Protein AF-A0A735B0E0-F1 (afdb_monomer_lite)

Secondary structure (DSSP, 8-state):
-----EEEEE--HHHHHHTTTS-EEEEEEEE-SSS-EEEEEEEEE-TTPPPPTT-SSBSS----

Foldseek 3Di:
DCQWDKDKDFPDPVVCVVQVVFDKWKFWDQDPPPDGDTTIMMMTIHPPDDDDPPDPRTPDDPDD

Organism: NCBI:txid2579247

Sequence (64 aa):
NFPKWLVSYDNAKEIKDIYSDFPQVEYSLQYTAQQKKSGEEVMIFSPEVVIPDTLKGVSMKISA

pLDDT: mean 81.36, std 15.89, range [40.66, 97.31]

Structure (mmCIF, N/CA/C/O backbone):
data_AF-A0A735B0E0-F1
#
_entry.id   AF-A0A735B0E0-F1
#
loop_
_atom_site.group_PDB
_atom_site.id
_atom_site.type_symbol
_atom_site.label_atom_id
_atom_site.label_alt_id
_atom_site.label_comp_id
_atom_site.label_asym_id
_atom_site.label_entity_id
_atom_site.label_seq_id
_atom_site.pdbx_PDB_ins_code
_atom_site.Cartn_x
_atom_site.Cartn_y
_atom_site.Cartn_z
_atom_site.occupancy
_atom_site.B_iso_or_equiv
_atom_site.auth_seq_id
_atom_site.auth_comp_id
_atom_site.auth_asym_id
_atom_site.auth_atom_id
_atom_site.pdbx_PDB_model_num
ATOM 1 N N . ASN A 1 1 ? 14.182 11.562 -13.056 1.00 64.88 1 ASN A N 1
ATOM 2 C CA . ASN A 1 1 ? 13.614 10.202 -13.113 1.00 64.88 1 ASN A CA 1
ATOM 3 C C . ASN A 1 1 ? 13.469 9.716 -11.679 1.00 64.88 1 ASN A C 1
ATOM 5 O O . ASN A 1 1 ? 14.490 9.641 -11.009 1.00 64.88 1 ASN A O 1
ATOM 9 N N . PHE A 1 2 ? 12.251 9.46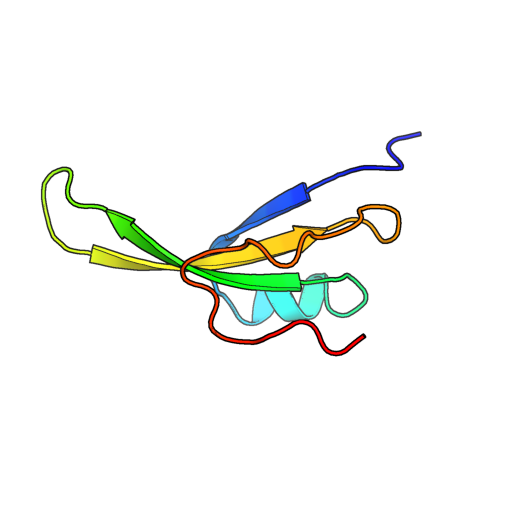9 -11.191 1.00 76.94 2 PHE A N 1
ATOM 10 C CA . PHE A 1 2 ? 11.993 8.952 -9.835 1.00 76.94 2 PHE A CA 1
ATOM 11 C C . PHE A 1 2 ? 11.436 7.523 -9.939 1.00 76.94 2 PHE A C 1
ATOM 13 O O . PHE A 1 2 ? 10.237 7.325 -9.773 1.00 76.94 2 PHE A O 1
ATOM 20 N N . PRO A 1 3 ? 12.277 6.529 -10.283 1.00 83.19 3 PRO A N 1
ATOM 21 C CA . PRO A 1 3 ? 11.813 5.170 -10.577 1.00 83.19 3 PRO A CA 1
ATOM 22 C C . PRO A 1 3 ? 11.340 4.408 -9.331 1.00 83.19 3 PRO A C 1
ATOM 24 O O . PRO A 1 3 ? 10.532 3.488 -9.431 1.00 83.19 3 PRO A O 1
ATOM 27 N N . LYS A 1 4 ? 11.820 4.793 -8.140 1.00 91.38 4 LYS A N 1
ATOM 28 C CA . LYS A 1 4 ? 11.553 4.107 -6.869 1.00 91.38 4 LYS A CA 1
ATOM 29 C C . LYS A 1 4 ? 10.908 5.064 -5.883 1.00 91.38 4 LYS A C 1
ATOM 31 O O . LYS A 1 4 ? 11.573 5.973 -5.389 1.00 91.38 4 LYS A O 1
ATOM 36 N N . TRP A 1 5 ? 9.628 4.852 -5.612 1.00 93.75 5 TRP A N 1
ATOM 37 C CA . TRP A 1 5 ? 8.873 5.632 -4.638 1.00 93.75 5 TRP A CA 1
ATOM 38 C C . TRP A 1 5 ? 7.901 4.744 -3.864 1.00 93.75 5 TRP A C 1
ATOM 40 O O . TRP A 1 5 ? 7.499 3.676 -4.326 1.00 93.75 5 TRP A O 1
ATOM 50 N N . LEU A 1 6 ? 7.563 5.212 -2.667 1.00 94.06 6 LEU A N 1
ATOM 51 C CA . LEU A 1 6 ? 6.564 4.647 -1.775 1.00 94.06 6 LEU A CA 1
ATOM 52 C C . LEU A 1 6 ? 5.806 5.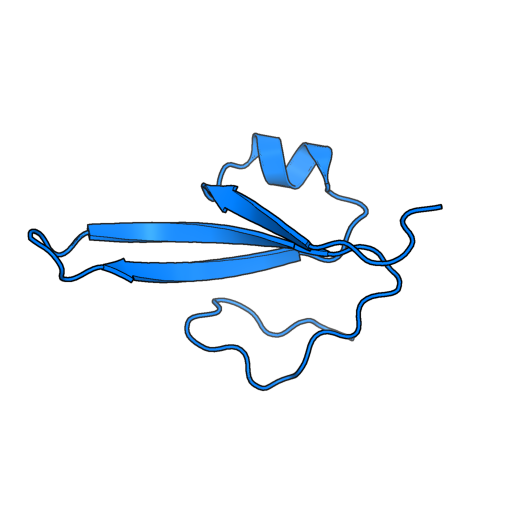814 -1.157 1.00 94.06 6 LEU A C 1
ATOM 54 O O . LEU A 1 6 ? 6.422 6.797 -0.741 1.00 94.06 6 LEU A O 1
ATOM 58 N N . VAL A 1 7 ? 4.488 5.696 -1.092 1.00 94.25 7 VAL A N 1
ATOM 59 C CA . VAL A 1 7 ? 3.619 6.651 -0.400 1.00 94.25 7 VAL A CA 1
ATOM 60 C C . VAL A 1 7 ? 2.692 5.900 0.547 1.00 94.25 7 VAL A C 1
ATOM 62 O O . VAL A 1 7 ? 2.331 4.757 0.271 1.00 94.25 7 VAL A O 1
ATOM 65 N N . SER A 1 8 ? 2.334 6.530 1.665 1.00 92.94 8 SER A N 1
ATOM 66 C CA . SER A 1 8 ? 1.306 6.027 2.579 1.00 92.94 8 SER A CA 1
ATOM 67 C C . SER A 1 8 ? 0.183 7.047 2.707 1.00 92.94 8 SER A C 1
ATOM 69 O O . SER A 1 8 ? 0.449 8.250 2.781 1.00 92.94 8 SER A O 1
ATOM 71 N N . TYR A 1 9 ? -1.049 6.550 2.743 1.00 94.19 9 TYR A N 1
ATOM 72 C CA . TYR A 1 9 ? -2.275 7.317 2.932 1.00 94.19 9 TYR A CA 1
ATOM 73 C C . TYR A 1 9 ? -3.225 6.591 3.892 1.00 94.19 9 TYR A C 1
ATOM 75 O O . TYR A 1 9 ? -3.080 5.392 4.139 1.00 94.19 9 TYR A O 1
ATOM 83 N N . ASP A 1 10 ? -4.252 7.302 4.364 1.00 90.75 10 ASP A N 1
ATOM 84 C CA . ASP A 1 10 ? -5.422 6.676 4.986 1.00 90.75 10 ASP A CA 1
ATOM 85 C C . ASP A 1 10 ? -6.063 5.657 4.020 1.00 90.75 10 ASP A C 1
ATOM 87 O O . ASP A 1 10 ? -6.117 5.887 2.806 1.00 90.75 10 ASP A O 1
ATOM 91 N N . ASN A 1 11 ? -6.583 4.539 4.545 1.00 92.50 11 ASN A N 1
ATOM 92 C CA . ASN A 1 11 ? -7.274 3.516 3.751 1.00 92.50 11 ASN A CA 1
ATOM 93 C C . ASN A 1 11 ? -8.649 4.017 3.269 1.00 92.50 11 ASN A C 1
ATOM 95 O O . ASN A 1 11 ? -9.694 3.681 3.827 1.00 92.50 11 ASN A O 1
ATOM 99 N N . ALA A 1 12 ? -8.643 4.834 2.219 1.00 93.94 12 ALA A N 1
ATOM 100 C CA . ALA A 1 12 ? -9.834 5.324 1.537 1.00 93.94 12 ALA A CA 1
ATOM 101 C C . ALA A 1 12 ? -9.976 4.668 0.157 1.00 93.94 12 ALA A C 1
ATOM 103 O O . ALA A 1 12 ? -8.990 4.418 -0.543 1.00 93.94 12 ALA A O 1
ATOM 104 N N . LYS A 1 13 ? -11.219 4.399 -0.261 1.00 94.38 13 LYS A N 1
ATOM 105 C CA . LYS A 1 13 ? -11.493 3.748 -1.550 1.00 94.38 13 LYS A CA 1
ATOM 106 C C . LYS A 1 13 ? -10.995 4.604 -2.715 1.00 94.38 13 LYS A C 1
ATOM 108 O O . LYS A 1 13 ? -10.400 4.083 -3.647 1.00 94.38 13 LYS A O 1
ATOM 113 N N . GLU A 1 14 ? -11.196 5.910 -2.629 1.00 96.75 14 GLU A N 1
ATOM 114 C CA . GLU A 1 14 ? -10.826 6.891 -3.643 1.00 96.75 14 GLU A CA 1
ATOM 115 C C . GLU A 1 14 ? -9.317 6.880 -3.909 1.00 96.75 14 GLU A C 1
ATOM 117 O O . GLU A 1 14 ? -8.893 6.955 -5.059 1.00 96.75 14 GLU A O 1
ATOM 122 N N . ILE A 1 15 ? -8.503 6.720 -2.859 1.00 95.94 15 ILE A N 1
ATOM 123 C CA . ILE A 1 15 ? -7.046 6.610 -2.987 1.00 95.94 15 ILE A CA 1
ATOM 124 C C . ILE A 1 15 ? -6.672 5.319 -3.722 1.00 95.94 15 ILE A C 1
ATOM 126 O O . ILE A 1 15 ? -5.891 5.359 -4.670 1.00 95.94 15 ILE A O 1
ATOM 130 N N . LYS A 1 16 ? -7.270 4.187 -3.340 1.00 94.69 16 LYS A N 1
ATOM 131 C CA . LYS A 1 16 ? -7.032 2.895 -4.006 1.00 94.69 16 LYS A CA 1
ATOM 132 C C . LYS A 1 16 ? -7.467 2.902 -5.469 1.00 94.69 16 LYS A C 1
ATOM 134 O O . LYS A 1 16 ? -6.810 2.292 -6.302 1.00 94.69 16 LYS A O 1
ATOM 139 N N . ASP A 1 17 ? -8.540 3.617 -5.795 1.00 96.56 17 ASP A N 1
ATOM 140 C CA . ASP A 1 17 ? -9.014 3.746 -7.172 1.00 96.56 17 ASP A CA 1
ATOM 141 C C . ASP A 1 17 ? -8.031 4.574 -8.028 1.00 96.56 17 ASP A C 1
ATOM 143 O O . ASP A 1 17 ? -7.707 4.165 -9.146 1.00 96.56 17 ASP A O 1
ATOM 147 N N . ILE A 1 18 ? -7.509 5.694 -7.499 1.00 97.31 18 ILE A N 1
ATOM 148 C CA . ILE A 1 18 ? -6.504 6.539 -8.183 1.00 97.31 18 ILE A CA 1
ATOM 149 C C . ILE A 1 18 ? -5.238 5.739 -8.513 1.00 97.31 18 ILE A C 1
ATOM 151 O O . ILE A 1 18 ? -4.654 5.921 -9.580 1.00 97.31 18 ILE A O 1
ATOM 155 N N . TYR A 1 19 ? -4.819 4.861 -7.602 1.00 95.44 19 TYR A N 1
ATOM 156 C CA . TYR A 1 19 ? -3.595 4.068 -7.721 1.00 95.44 19 TYR A CA 1
ATOM 157 C C . TYR A 1 19 ? -3.854 2.597 -8.069 1.00 95.44 19 TYR A C 1
ATOM 159 O O . TYR A 1 19 ? -3.012 1.747 -7.797 1.00 95.44 19 TYR A O 1
ATOM 167 N N . SER A 1 20 ? -4.991 2.292 -8.69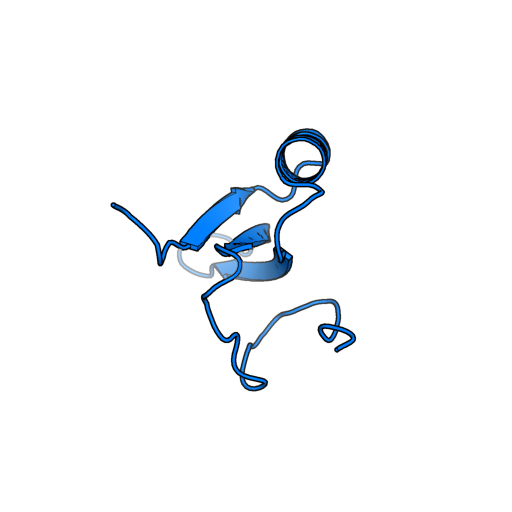4 1.00 95.06 20 SER A N 1
ATOM 168 C CA . SER A 1 20 ? -5.426 0.914 -8.974 1.00 95.06 20 SER A CA 1
ATOM 169 C C . SER A 1 20 ? -4.444 0.094 -9.822 1.00 95.06 20 SER A C 1
ATOM 171 O O . SER A 1 20 ? -4.400 -1.127 -9.686 1.00 95.06 20 SER A O 1
ATOM 173 N N . ASP A 1 21 ? -3.616 0.756 -10.633 1.00 95.44 21 ASP A N 1
ATOM 174 C CA . ASP A 1 21 ? -2.582 0.125 -11.463 1.00 95.44 21 ASP A CA 1
ATOM 175 C C . ASP A 1 21 ? -1.236 -0.086 -10.737 1.00 95.44 21 ASP A C 1
ATOM 177 O O . ASP A 1 21 ? -0.276 -0.587 -11.330 1.00 95.44 21 ASP A O 1
ATOM 181 N N . PHE A 1 22 ? -1.125 0.307 -9.465 1.00 94.81 22 PHE A N 1
ATOM 182 C CA . PHE A 1 22 ? 0.112 0.224 -8.689 1.00 94.81 22 PHE A CA 1
ATOM 183 C C . PHE A 1 22 ? 0.032 -0.851 -7.599 1.00 94.81 22 PHE A C 1
ATOM 185 O O . PHE A 1 22 ? -1.028 -1.064 -7.007 1.00 94.81 22 PHE A O 1
ATOM 192 N N . PRO A 1 23 ? 1.160 -1.512 -7.269 1.00 94.31 23 PRO A N 1
ATOM 193 C CA . PRO A 1 23 ? 1.219 -2.380 -6.104 1.00 94.31 23 PRO A CA 1
ATOM 194 C C . PRO A 1 23 ? 0.807 -1.616 -4.845 1.00 94.31 23 PRO A C 1
ATOM 196 O O . PRO A 1 23 ? 1.315 -0.525 -4.574 1.00 94.31 23 PRO A O 1
ATOM 199 N N . GLN A 1 24 ? -0.092 -2.211 -4.067 1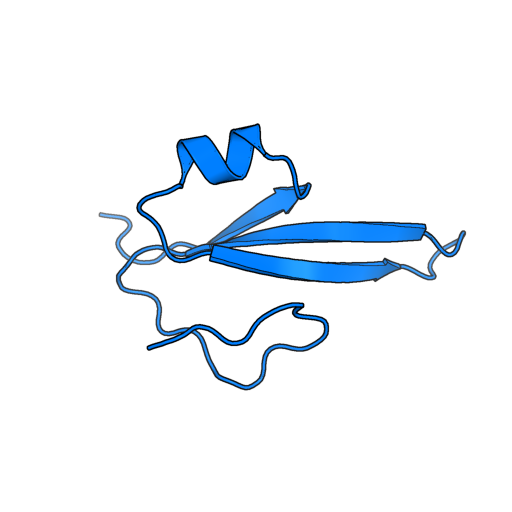.00 93.50 24 GLN A N 1
ATOM 200 C CA . GLN A 1 24 ? -0.635 -1.601 -2.861 1.00 93.50 24 GLN A CA 1
ATOM 201 C C . GLN A 1 24 ? -0.789 -2.620 -1.735 1.00 93.50 24 GLN A C 1
ATOM 203 O O . GLN A 1 24 ? -1.043 -3.803 -1.968 1.00 93.50 24 GLN A O 1
ATOM 208 N N . VAL A 1 25 ? -0.624 -2.150 -0.504 1.00 92.00 25 VAL A N 1
ATOM 209 C CA . VAL A 1 25 ? -0.649 -2.967 0.703 1.00 92.00 25 VAL A CA 1
ATOM 210 C C . VAL A 1 25 ? -1.433 -2.245 1.792 1.00 92.00 25 VAL A C 1
ATOM 212 O O . VAL A 1 25 ? -1.042 -1.167 2.228 1.00 92.00 25 VAL A O 1
ATOM 215 N N . GLU A 1 26 ? -2.519 -2.857 2.262 1.00 91.75 26 GLU A N 1
ATOM 216 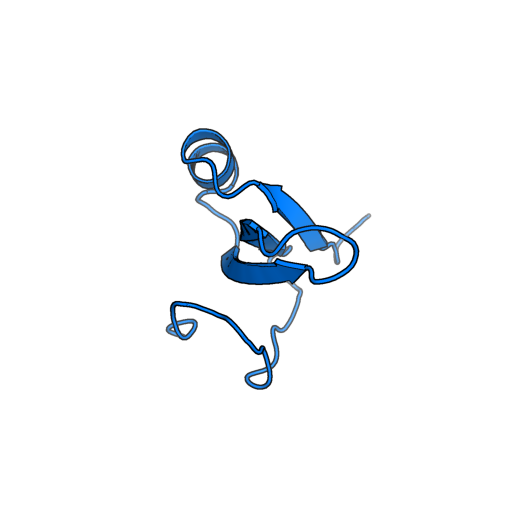C CA . GLU A 1 26 ? -3.314 -2.345 3.384 1.00 91.75 26 GLU A CA 1
ATOM 217 C C . GLU A 1 26 ? -2.776 -2.864 4.716 1.00 91.75 26 GLU A C 1
ATOM 219 O O . GLU A 1 26 ? -2.536 -4.066 4.873 1.00 91.75 26 GLU A O 1
ATOM 224 N N . TYR A 1 27 ? -2.617 -1.977 5.692 1.00 87.62 27 TYR A N 1
ATOM 225 C CA . TYR A 1 27 ? -2.076 -2.327 6.998 1.00 87.62 27 TYR A CA 1
ATOM 226 C C . TYR A 1 27 ? -2.715 -1.514 8.122 1.00 87.62 27 TYR A C 1
ATOM 228 O O . TYR A 1 27 ? -3.162 -0.385 7.938 1.00 87.62 27 TYR A O 1
ATOM 236 N N . SER A 1 28 ? -2.761 -2.103 9.315 1.00 84.81 28 SER A N 1
ATOM 237 C CA . SER A 1 28 ? -3.296 -1.443 10.504 1.00 84.81 28 SER A CA 1
ATOM 238 C C . SER A 1 28 ? -2.177 -0.819 11.334 1.00 84.81 28 SER A C 1
ATOM 240 O O . SER A 1 28 ? -1.242 -1.521 11.738 1.00 84.81 28 SER A O 1
ATOM 242 N N . LEU A 1 29 ? -2.310 0.459 11.683 1.00 77.75 29 LEU A N 1
ATOM 243 C CA . LEU A 1 29 ? -1.465 1.111 12.676 1.00 77.75 29 LEU A CA 1
ATOM 244 C C . LEU A 1 29 ? -2.148 1.104 14.041 1.00 77.75 29 LEU A C 1
ATOM 246 O O . LEU A 1 29 ? -3.224 1.671 14.244 1.00 77.75 29 LEU A O 1
ATOM 250 N N . GLN A 1 30 ? -1.480 0.468 15.001 1.00 69.81 30 GLN A N 1
ATOM 251 C CA . GLN A 1 30 ? -1.845 0.525 16.411 1.00 69.81 30 GLN A CA 1
ATOM 252 C C . GLN A 1 30 ? -0.999 1.602 17.091 1.00 69.81 30 GLN A C 1
ATOM 254 O O . GLN A 1 30 ? 0.099 1.329 17.573 1.00 69.81 30 GLN A O 1
ATOM 259 N N . TYR A 1 31 ? -1.500 2.837 17.140 1.00 61.59 31 TYR A N 1
ATOM 260 C CA . TYR A 1 31 ? -0.861 3.892 17.929 1.00 61.59 31 TYR A CA 1
ATOM 261 C C . TYR A 1 31 ? -1.339 3.835 19.384 1.00 61.59 31 TYR A C 1
ATOM 263 O O . TYR A 1 31 ? -2.537 3.798 19.664 1.00 61.59 31 TYR A O 1
ATOM 271 N N . THR A 1 32 ? -0.396 3.846 20.331 1.00 59.69 32 THR A N 1
ATOM 272 C CA . THR A 1 32 ? -0.678 3.815 21.780 1.00 59.69 32 THR A CA 1
ATOM 273 C C . THR A 1 32 ? -0.312 5.113 22.503 1.00 59.69 32 THR A C 1
ATOM 275 O O . THR A 1 32 ? -0.361 5.147 23.727 1.00 59.69 32 THR A O 1
ATOM 278 N N . ALA A 1 33 ? 0.061 6.178 21.782 1.00 58.09 33 ALA A N 1
ATOM 279 C CA . ALA A 1 33 ? 0.648 7.382 22.382 1.00 58.09 33 ALA A CA 1
ATOM 280 C C . ALA A 1 33 ? -0.298 8.149 23.332 1.00 58.09 33 ALA A C 1
ATOM 282 O O . ALA A 1 33 ? 0.181 8.845 24.220 1.00 58.09 33 ALA A O 1
ATOM 283 N N . GLN A 1 34 ? -1.624 8.002 23.201 1.00 53.28 34 GLN A N 1
ATOM 284 C CA . GLN A 1 34 ? -2.568 8.613 24.153 1.00 53.28 34 GLN A CA 1
ATOM 285 C C . GLN A 1 34 ? -3.958 7.959 24.176 1.00 53.28 34 GLN A C 1
ATOM 287 O O . GLN A 1 34 ? -4.604 7.915 25.218 1.00 53.28 34 GLN A O 1
ATOM 292 N N . GLN A 1 35 ? -4.422 7.429 23.040 1.00 53.28 35 GLN A N 1
ATOM 293 C CA . GLN A 1 35 ? -5.664 6.662 22.917 1.00 53.28 35 GLN A CA 1
ATOM 294 C C . GLN A 1 35 ? -5.421 5.508 21.944 1.00 53.28 35 GLN A C 1
ATOM 296 O O . GLN A 1 35 ? -4.792 5.716 20.908 1.00 53.28 35 GLN A O 1
ATOM 301 N N . LYS A 1 36 ? -5.902 4.299 22.265 1.00 53.84 36 LYS A N 1
ATOM 302 C CA . LYS A 1 36 ? -5.880 3.176 21.318 1.00 53.84 36 LYS A CA 1
ATOM 303 C C . LYS A 1 36 ? -6.810 3.519 20.159 1.00 53.84 36 LYS A C 1
ATOM 305 O O . LYS A 1 36 ? -8.021 3.357 20.275 1.00 53.84 36 LYS A O 1
ATOM 310 N N . LYS A 1 37 ? -6.242 3.994 19.056 1.00 56.44 37 LYS A N 1
ATOM 311 C CA . LYS A 1 37 ? -6.957 4.170 17.796 1.00 56.44 37 LYS A CA 1
ATOM 312 C C . LYS A 1 37 ? -6.393 3.160 16.806 1.00 56.44 37 LYS A C 1
ATOM 314 O O . LYS A 1 37 ? -5.181 3.083 16.631 1.00 56.44 37 LYS A O 1
ATOM 319 N N . SER A 1 38 ? -7.278 2.363 16.217 1.00 61.88 38 SER A N 1
ATOM 320 C CA . SER A 1 38 ? -6.947 1.519 15.073 1.00 61.88 38 SER A CA 1
ATOM 321 C C . SER A 1 38 ? -7.147 2.377 13.830 1.00 61.88 38 SER A C 1
ATOM 323 O O . SER A 1 38 ? -8.284 2.740 13.531 1.00 61.88 38 SER A O 1
ATOM 325 N N . GLY A 1 39 ? -6.057 2.790 13.188 1.00 74.44 39 GLY A N 1
ATOM 326 C CA . GLY A 1 39 ? -6.094 3.428 11.872 1.00 74.44 39 GLY A CA 1
ATOM 327 C C . GLY A 1 39 ? -5.757 2.394 10.808 1.00 74.44 39 GLY A C 1
ATOM 328 O O . GLY A 1 39 ? -4.803 1.637 10.987 1.00 74.44 39 GLY A O 1
ATOM 329 N N . GLU A 1 40 ? -6.545 2.331 9.742 1.00 87.50 40 GLU A N 1
ATOM 330 C CA . GLU A 1 40 ? -6.196 1.555 8.554 1.00 87.50 40 GLU A CA 1
ATOM 331 C C . GLU A 1 40 ? -5.517 2.480 7.549 1.00 87.50 40 GLU A C 1
ATOM 333 O O . GLU A 1 40 ? -6.044 3.545 7.225 1.00 87.50 40 GLU A O 1
ATOM 338 N N . GLU A 1 41 ? -4.357 2.065 7.057 1.00 91.38 41 GLU A N 1
ATOM 339 C CA . GLU A 1 41 ? -3.582 2.773 6.043 1.00 91.38 41 GLU A CA 1
ATOM 340 C C . GLU A 1 41 ? -3.371 1.893 4.811 1.00 91.38 41 GLU A C 1
ATOM 342 O O . GLU A 1 41 ? -3.496 0.664 4.857 1.00 91.38 41 GLU A O 1
ATOM 347 N N . VAL A 1 42 ? -3.023 2.538 3.700 1.00 92.81 42 VAL A N 1
ATOM 348 C CA . VAL A 1 42 ? -2.607 1.885 2.462 1.00 92.81 42 VAL A CA 1
ATOM 349 C C . VAL A 1 42 ? -1.250 2.430 2.020 1.00 92.81 42 VAL A C 1
ATOM 351 O O . VAL A 1 42 ? -1.067 3.630 1.828 1.00 92.81 42 VAL A O 1
ATOM 354 N N . MET A 1 43 ? -0.285 1.527 1.860 1.00 93.69 43 MET A N 1
ATOM 355 C CA . MET A 1 43 ? 1.009 1.797 1.239 1.00 93.69 43 MET A CA 1
ATOM 356 C C . MET A 1 43 ? 0.920 1.498 -0.255 1.00 93.69 43 MET A C 1
ATOM 358 O O . MET A 1 43 ? 0.454 0.426 -0.630 1.00 93.69 43 MET A O 1
ATOM 362 N N . ILE A 1 44 ? 1.400 2.408 -1.099 1.00 95.12 44 ILE A N 1
ATOM 363 C CA . ILE A 1 44 ? 1.432 2.260 -2.560 1.00 95.12 44 ILE A CA 1
ATOM 364 C C . ILE A 1 44 ? 2.876 2.394 -3.029 1.00 95.12 44 ILE A C 1
ATOM 366 O O . ILE A 1 44 ? 3.611 3.276 -2.572 1.00 95.12 44 ILE A O 1
ATOM 370 N N . PHE A 1 45 ? 3.279 1.524 -3.947 1.00 94.94 45 PHE A N 1
ATOM 371 C CA . PHE A 1 45 ? 4.659 1.382 -4.387 1.00 94.94 45 PHE A CA 1
ATOM 372 C C . PHE A 1 45 ? 4.775 1.636 -5.887 1.00 94.94 45 PHE A C 1
ATOM 374 O O . PHE A 1 45 ? 3.871 1.319 -6.659 1.00 94.94 45 PHE A O 1
ATOM 381 N N . SER A 1 46 ? 5.919 2.157 -6.328 1.00 93.94 46 SER A N 1
ATOM 382 C CA . SER A 1 46 ? 6.232 2.136 -7.754 1.00 93.94 46 SER A CA 1
ATOM 383 C C . SER A 1 46 ? 6.478 0.695 -8.238 1.00 93.94 46 SER A C 1
ATOM 385 O O . SER A 1 46 ? 6.919 -0.146 -7.449 1.00 93.94 46 SER A O 1
ATOM 387 N N . PRO A 1 47 ? 6.271 0.389 -9.534 1.00 91.50 47 PRO A N 1
ATOM 388 C CA . PRO A 1 47 ? 6.408 -0.979 -10.053 1.00 91.50 47 PRO A CA 1
ATOM 389 C C . PRO A 1 47 ? 7.805 -1.600 -9.888 1.00 91.50 47 PRO A C 1
ATOM 391 O O . PRO A 1 47 ? 7.952 -2.816 -9.922 1.00 91.50 47 PRO A O 1
ATOM 394 N N . GLU A 1 48 ? 8.846 -0.780 -9.715 1.00 90.69 48 GLU A N 1
ATOM 395 C CA . GLU A 1 48 ? 10.235 -1.232 -9.554 1.00 90.69 48 GLU A CA 1
ATOM 396 C C . GLU A 1 48 ? 10.629 -1.515 -8.091 1.00 90.69 48 GLU A C 1
ATOM 398 O O . GLU A 1 48 ? 11.779 -1.877 -7.811 1.00 90.69 48 GLU A O 1
ATOM 403 N N . VAL A 1 49 ? 9.718 -1.308 -7.135 1.00 90.56 49 VAL A N 1
ATOM 404 C CA . VAL A 1 49 ? 9.979 -1.575 -5.718 1.00 90.56 49 VAL A CA 1
ATOM 405 C C . VAL A 1 49 ? 9.639 -3.025 -5.393 1.00 90.56 49 VAL A C 1
ATOM 407 O O . VAL A 1 49 ? 8.500 -3.463 -5.510 1.00 90.56 49 VAL A O 1
ATOM 410 N N . VAL A 1 50 ? 10.645 -3.766 -4.927 1.00 88.75 50 VAL A N 1
ATOM 411 C CA . VAL A 1 50 ? 10.465 -5.122 -4.399 1.00 88.75 50 VAL A CA 1
ATOM 412 C C . VAL A 1 50 ? 9.958 -5.024 -2.965 1.00 88.75 50 VAL A C 1
ATOM 414 O O . VAL A 1 50 ? 10.634 -4.462 -2.100 1.00 88.75 50 VAL A O 1
ATOM 417 N N . ILE A 1 51 ? 8.775 -5.579 -2.716 1.00 87.06 51 ILE A N 1
ATOM 418 C CA . ILE A 1 51 ? 8.145 -5.573 -1.397 1.00 87.06 51 ILE A CA 1
ATOM 419 C C . ILE A 1 51 ? 8.549 -6.858 -0.658 1.00 87.06 51 ILE A C 1
ATOM 421 O O . ILE A 1 51 ? 8.338 -7.945 -1.192 1.00 87.06 51 ILE A O 1
ATOM 425 N N . PRO A 1 52 ? 9.155 -6.775 0.540 1.00 85.06 52 PRO A N 1
ATOM 426 C CA . PRO A 1 52 ? 9.586 -7.958 1.274 1.00 85.06 52 PRO A CA 1
ATOM 427 C C . PRO A 1 52 ? 8.411 -8.665 1.962 1.00 85.06 52 PRO A C 1
ATOM 429 O O . PRO A 1 52 ? 7.507 -8.020 2.491 1.00 85.06 52 PRO A O 1
ATOM 432 N N . ASP A 1 53 ? 8.500 -9.987 2.103 1.00 80.44 53 ASP A N 1
ATOM 433 C CA . ASP A 1 53 ? 7.488 -10.815 2.787 1.00 80.44 53 ASP A CA 1
ATOM 434 C C . ASP A 1 53 ? 7.441 -10.624 4.319 1.00 80.44 53 ASP A C 1
ATOM 436 O O . ASP A 1 53 ? 6.732 -11.330 5.035 1.00 80.44 53 ASP A O 1
ATOM 440 N N . THR A 1 54 ? 8.211 -9.677 4.859 1.00 83.81 54 THR A N 1
ATOM 441 C CA . THR A 1 54 ? 8.354 -9.430 6.301 1.00 83.81 54 THR A CA 1
ATOM 442 C C . THR A 1 54 ? 7.421 -8.344 6.838 1.00 83.81 54 THR A C 1
ATOM 444 O O . THR A 1 54 ? 7.587 -7.915 7.985 1.00 83.81 54 THR A O 1
ATOM 447 N N . LEU A 1 55 ? 6.482 -7.844 6.029 1.00 78.25 55 LEU A N 1
ATOM 448 C CA . LEU A 1 55 ? 5.555 -6.797 6.455 1.00 78.25 55 LEU A CA 1
ATOM 449 C C . LEU A 1 55 ? 4.655 -7.285 7.604 1.00 78.25 55 LEU A C 1
ATOM 451 O O . LEU A 1 55 ? 4.128 -8.397 7.589 1.00 78.25 55 LEU A O 1
ATOM 455 N N . LYS A 1 56 ? 4.477 -6.437 8.621 1.00 74.94 56 LYS A N 1
ATOM 456 C CA . LYS A 1 56 ? 3.662 -6.726 9.810 1.00 74.94 56 LYS A CA 1
ATOM 457 C C . LYS A 1 56 ? 2.373 -5.916 9.784 1.00 74.94 56 LYS A C 1
ATOM 459 O O . LYS A 1 56 ? 2.375 -4.779 9.332 1.00 74.94 56 LYS A O 1
ATOM 464 N N . GLY A 1 57 ? 1.298 -6.486 10.331 1.00 74.12 57 GLY A N 1
ATOM 465 C CA . GLY A 1 57 ? 0.007 -5.797 10.445 1.00 74.12 57 GLY A CA 1
ATOM 466 C C . GLY A 1 57 ? -0.735 -5.636 9.117 1.00 74.12 57 GLY A C 1
ATOM 467 O O . GLY A 1 57 ? -1.595 -4.770 9.021 1.00 74.12 57 GLY A O 1
ATOM 468 N N . VAL A 1 58 ? -0.389 -6.446 8.113 1.00 77.81 58 VAL A N 1
ATOM 469 C CA . VAL A 1 58 ? -0.977 -6.425 6.771 1.00 77.81 58 VAL A CA 1
ATOM 470 C C . VAL A 1 58 ? -2.155 -7.385 6.679 1.00 77.81 58 VAL A C 1
ATOM 472 O O . VAL A 1 58 ? -2.051 -8.524 7.139 1.00 77.81 58 VAL A O 1
ATOM 475 N N . SER A 1 59 ? -3.242 -6.953 6.043 1.00 63.81 59 SER A N 1
ATOM 476 C CA . SER A 1 59 ? -4.474 -7.745 5.942 1.00 63.81 59 SER A CA 1
ATOM 477 C C . SER A 1 59 ? -4.442 -8.808 4.833 1.00 63.81 59 SER A C 1
ATOM 479 O O . SER A 1 59 ? -5.161 -9.798 4.940 1.00 63.81 59 SER A O 1
ATOM 481 N N . MET A 1 60 ? -3.599 -8.665 3.796 1.00 57.66 60 MET A N 1
ATOM 482 C CA . MET A 1 60 ? -3.457 -9.652 2.711 1.00 57.66 60 MET A CA 1
ATOM 483 C C . MET A 1 60 ? -2.005 -9.847 2.254 1.00 57.66 60 MET A C 1
ATOM 485 O O . MET A 1 60 ? -1.207 -8.912 2.233 1.00 57.66 60 MET A O 1
ATOM 489 N N . LYS A 1 61 ? -1.675 -11.089 1.872 1.00 48.91 61 LYS A N 1
ATOM 490 C CA . LYS A 1 61 ? -0.420 -11.435 1.191 1.00 48.91 61 LYS A CA 1
ATOM 491 C C . LYS A 1 61 ? -0.509 -10.967 -0.257 1.00 48.91 61 LYS A C 1
ATOM 493 O O . LYS A 1 61 ? -1.510 -11.236 -0.914 1.00 48.91 61 LYS A O 1
ATOM 498 N N . ILE A 1 62 ? 0.537 -10.308 -0.740 1.00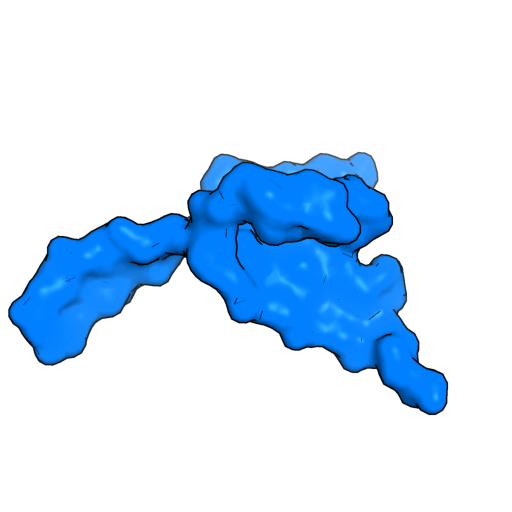 56.06 62 ILE A N 1
ATOM 499 C CA . ILE A 1 62 ? 0.688 -9.945 -2.149 1.00 56.06 62 ILE A CA 1
ATOM 500 C C . ILE A 1 62 ? 0.683 -11.261 -2.937 1.00 56.06 62 ILE A C 1
ATOM 502 O O . ILE A 1 62 ? 1.583 -12.083 -2.777 1.00 56.06 62 ILE A O 1
ATOM 506 N N . SER A 1 63 ? -0.371 -11.521 -3.709 1.00 44.19 63 SER A N 1
ATOM 507 C CA . SER A 1 63 ? -0.354 -12.602 -4.692 1.00 44.19 63 SER A CA 1
ATOM 508 C C . SER A 1 63 ? 0.594 -12.182 -5.810 1.00 44.19 63 SER A C 1
ATOM 510 O O . SER A 1 63 ? 0.329 -11.188 -6.486 1.00 44.19 63 SER A O 1
ATOM 512 N N . ALA A 1 64 ? 1.715 -12.903 -5.896 1.00 40.66 64 ALA A N 1
ATOM 513 C CA . ALA A 1 64 ? 2.728 -12.796 -6.942 1.00 40.66 64 ALA A CA 1
ATOM 514 C C . ALA A 1 64 ? 2.149 -13.001 -8.348 1.00 40.66 64 ALA A C 1
ATOM 516 O O . ALA A 1 64 ? 1.177 -13.785 -8.474 1.00 40.66 64 ALA A O 1
#

Radius of gyration: 12.84 Å; chains: 1; bounding box: 25×23×37 Å